Protein AF-A0A1P6BJ50-F1 (afdb_monomer_lite)

Secondary structure (DSSP, 8-state):
-----PEE-TTSTT--EESSHHHHHHHHHHHH--TT-SB-SSSS-B--GGGHHHHHHHHHS--EE-TTT--EE-HHHHHHHTHHHH----SPPPHHHHHHHHHHHHHHHS--

pLDDT: mean 72.15, std 12.58, range [33.59, 93.0]

Radius of gyration: 23.32 Å; chains: 1; bounding box: 54×59×46 Å

Sequence (112 aa):
MGVASLLACAVCPDEVTLQDQDGIKEHFINQHLDGEQGRCRACTEEVKSGDMLSHMKAHLVKKYACEFCGKKGRKHYLKAHIRIHTGERPYKVCFWCFVINFFCFVIFFSID

Organism: Brugia malayi (NCBI:txid6279)

InterPro domains:
  IPR013087 Zinc fing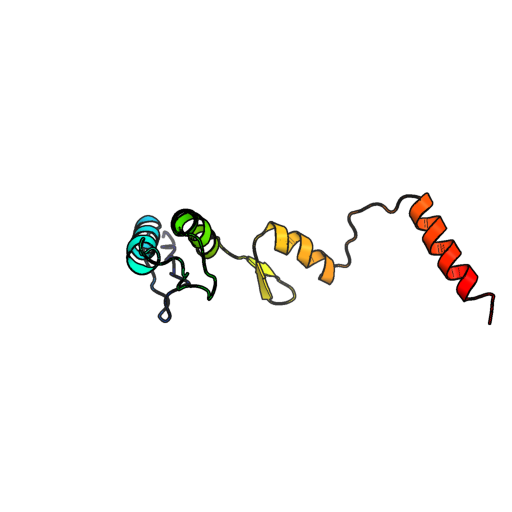er C2H2-type [PS50157] (64-90)
  IPR013087 Zinc finger C2H2-type [SM00355] (7-32)
  IPR013087 Zinc finger C2H2-type [SM00355] (38-59)
  IPR013087 Zinc finger C2H2-type [SM00355] (64-85)
  IPR036236 Zinc finger C2H2 superfamily [SSF57667] (62-92)

Structure (mmCIF, N/CA/C/O backbone):
data_AF-A0A1P6BJ50-F1
#
_entry.id   AF-A0A1P6BJ50-F1
#
loop_
_atom_site.group_PDB
_atom_site.id
_atom_site.type_symbol
_atom_site.label_atom_id
_atom_site.label_alt_id
_atom_site.label_comp_id
_atom_site.label_asym_id
_atom_site.label_entity_id
_atom_site.label_seq_id
_atom_site.pdbx_PDB_ins_code
_atom_site.Cartn_x
_atom_site.Cartn_y
_atom_site.Cartn_z
_atom_site.occupancy
_atom_site.B_iso_or_equiv
_atom_site.auth_seq_id
_atom_site.auth_comp_id
_atom_site.auth_asym_id
_atom_site.auth_atom_id
_atom_site.pdbx_PDB_model_num
ATOM 1 N N . MET A 1 1 ? -14.096 25.965 -9.280 1.00 33.59 1 MET A N 1
ATOM 2 C CA . MET A 1 1 ? -14.831 24.692 -9.120 1.00 33.59 1 MET A CA 1
ATOM 3 C C . MET A 1 1 ? -13.884 23.713 -8.441 1.00 33.59 1 MET A C 1
ATOM 5 O O . MET A 1 1 ? -13.096 23.065 -9.115 1.00 33.59 1 MET A O 1
ATOM 9 N N . GLY A 1 2 ? -13.820 23.753 -7.108 1.00 41.19 2 GLY A N 1
ATOM 10 C CA . GLY A 1 2 ? -12.885 22.930 -6.338 1.00 41.19 2 GLY A CA 1
ATOM 11 C C . GLY A 1 2 ? -13.420 21.509 -6.249 1.00 41.19 2 GLY A C 1
ATOM 12 O O . GLY A 1 2 ? -14.553 21.318 -5.821 1.00 41.19 2 GLY A O 1
ATOM 13 N N . VAL A 1 3 ? -12.639 20.522 -6.682 1.00 40.09 3 VAL A N 1
ATOM 14 C CA . VAL A 1 3 ? -12.980 19.116 -6.455 1.00 40.09 3 VAL A CA 1
ATOM 15 C C . VAL A 1 3 ? -12.947 18.872 -4.947 1.00 40.09 3 VAL A C 1
ATOM 17 O O . VAL A 1 3 ? -11.876 18.853 -4.342 1.00 40.09 3 VAL A O 1
ATOM 20 N N . ALA A 1 4 ? -14.118 18.758 -4.315 1.00 43.94 4 ALA A N 1
ATOM 21 C CA . ALA A 1 4 ? -14.212 18.318 -2.931 1.00 43.94 4 ALA A CA 1
ATOM 22 C C . ALA A 1 4 ? -13.633 16.900 -2.886 1.00 43.94 4 ALA A C 1
ATOM 24 O O . ALA A 1 4 ? -14.248 15.944 -3.353 1.00 43.94 4 ALA A O 1
ATOM 25 N N . SER A 1 5 ? -12.382 16.787 -2.444 1.00 51.03 5 SER A N 1
ATOM 26 C CA . SER A 1 5 ? -11.692 15.508 -2.341 1.00 51.03 5 SER A CA 1
ATOM 27 C C . SER A 1 5 ? -12.254 14.791 -1.123 1.00 51.03 5 SER A C 1
ATOM 29 O O . SER A 1 5 ? -11.734 14.944 -0.023 1.00 51.03 5 SER A O 1
ATOM 31 N N . LEU A 1 6 ? -13.351 14.061 -1.322 1.00 56.22 6 LEU A N 1
ATOM 32 C CA . LEU A 1 6 ? -13.931 13.198 -0.302 1.00 56.22 6 LEU A CA 1
ATOM 33 C C . LEU A 1 6 ? -12.882 12.161 0.116 1.00 56.22 6 LEU A C 1
ATOM 35 O O . LEU A 1 6 ? -12.280 11.488 -0.726 1.00 56.22 6 LEU A O 1
ATOM 39 N N . LEU A 1 7 ? -12.637 12.062 1.418 1.00 64.25 7 LEU A N 1
ATOM 40 C CA . LEU A 1 7 ? -11.745 11.066 2.000 1.00 64.25 7 LEU A CA 1
ATOM 41 C C . LEU A 1 7 ? -12.606 9.903 2.484 1.00 64.25 7 LEU A C 1
ATOM 43 O O . LEU A 1 7 ? -13.579 10.121 3.196 1.00 64.25 7 LEU A O 1
ATOM 47 N N . ALA A 1 8 ? -12.268 8.680 2.082 1.00 71.06 8 ALA A N 1
ATOM 48 C CA . ALA A 1 8 ? -13.000 7.474 2.459 1.00 71.06 8 ALA A CA 1
ATOM 49 C C . ALA A 1 8 ? -12.252 6.689 3.542 1.00 71.06 8 ALA A C 1
ATOM 51 O O . ALA A 1 8 ? -11.028 6.520 3.478 1.00 71.06 8 ALA A O 1
ATOM 52 N N . CYS A 1 9 ? -12.991 6.180 4.524 1.00 71.94 9 CYS A N 1
ATOM 53 C CA . CYS A 1 9 ? -12.485 5.261 5.527 1.00 71.94 9 CYS A CA 1
ATOM 54 C C . CYS A 1 9 ? -12.407 3.851 4.933 1.00 71.94 9 CYS A C 1
ATOM 56 O O . CYS A 1 9 ? -13.414 3.165 4.795 1.00 71.94 9 CYS A O 1
ATOM 58 N N . ALA A 1 10 ? -11.191 3.397 4.627 1.00 69.56 10 ALA A N 1
ATOM 59 C CA . ALA A 1 10 ? -10.937 2.072 4.055 1.00 69.56 10 ALA A CA 1
ATOM 60 C C . ALA A 1 10 ? -11.090 0.906 5.057 1.00 69.56 10 ALA A C 1
ATOM 62 O O . ALA A 1 10 ? -10.797 -0.237 4.712 1.00 69.56 10 ALA A O 1
ATOM 63 N N . VAL A 1 11 ? -11.466 1.203 6.305 1.00 71.75 11 VAL A N 1
ATOM 64 C CA . VAL A 1 11 ? -11.647 0.223 7.387 1.00 71.75 11 VAL A CA 1
ATOM 65 C C . VAL A 1 11 ? -13.124 -0.111 7.602 1.00 71.75 11 VAL A C 1
ATOM 67 O O . VAL A 1 11 ? -13.450 -1.214 8.032 1.00 71.75 11 VAL A O 1
ATOM 70 N N . CYS A 1 12 ? -14.028 0.823 7.301 1.00 74.25 12 CYS A N 1
ATOM 71 C CA . CYS A 1 12 ? -15.458 0.586 7.436 1.00 74.25 12 CYS A CA 1
ATOM 72 C C . CYS A 1 12 ? -15.976 -0.296 6.288 1.00 74.25 12 CYS A C 1
ATOM 74 O O . CYS A 1 12 ? -15.606 -0.052 5.140 1.00 74.25 12 CYS A O 1
ATOM 76 N N . PRO A 1 13 ? -16.869 -1.264 6.569 1.00 62.69 13 PRO A N 1
ATOM 77 C CA . PRO A 1 13 ? -17.492 -2.087 5.532 1.00 62.69 13 PRO A CA 1
ATOM 78 C C . PRO A 1 13 ? -18.315 -1.263 4.528 1.00 62.69 13 PRO A C 1
ATOM 80 O O . PRO A 1 13 ? -18.374 -1.630 3.361 1.00 62.69 13 PRO A O 1
ATOM 83 N N . ASP A 1 14 ? -18.865 -0.122 4.957 1.00 67.38 14 ASP A N 1
ATOM 84 C CA . ASP A 1 14 ? -19.726 0.742 4.137 1.00 67.38 14 ASP A CA 1
ATOM 85 C C . ASP A 1 14 ? -19.009 1.992 3.579 1.00 67.38 14 ASP A C 1
ATOM 87 O O . ASP A 1 14 ? -19.662 2.991 3.296 1.00 67.38 14 ASP A O 1
ATOM 91 N N . GLU A 1 15 ? -17.670 1.970 3.467 1.00 65.50 15 GLU A N 1
ATOM 92 C CA . GLU A 1 15 ? -16.832 3.060 2.917 1.00 65.50 15 GLU A CA 1
ATOM 93 C C . GLU A 1 15 ? -17.296 4.476 3.326 1.00 65.50 15 GLU A C 1
ATOM 95 O O . GLU A 1 15 ? -17.694 5.301 2.504 1.00 65.50 15 GLU A O 1
ATOM 100 N N . VAL A 1 16 ? -17.230 4.786 4.627 1.00 71.19 16 VAL A N 1
ATOM 101 C CA . VAL A 1 16 ? -17.632 6.103 5.151 1.00 71.19 16 VAL A CA 1
ATOM 102 C C . VAL A 1 16 ? -16.786 7.212 4.520 1.00 71.19 16 VAL A C 1
ATOM 104 O O . VAL A 1 16 ? -15.568 7.246 4.707 1.00 71.19 16 VAL A O 1
ATOM 107 N N . THR A 1 17 ? -17.424 8.147 3.812 1.00 68.12 17 THR A N 1
ATOM 108 C CA . THR A 1 17 ? -16.769 9.317 3.209 1.00 68.12 17 THR A CA 1
ATOM 109 C C . THR A 1 17 ? -16.967 10.577 4.048 1.00 68.12 17 THR A C 1
ATOM 111 O O . THR A 1 17 ? -18.105 10.951 4.328 1.00 68.12 17 THR A O 1
ATOM 114 N N . LEU A 1 18 ? -15.879 11.267 4.399 1.00 75.25 18 LEU A N 1
ATOM 115 C CA . LEU A 1 18 ? -15.890 12.533 5.140 1.00 75.25 18 LEU A CA 1
ATOM 116 C C . LEU A 1 18 ? -15.309 13.676 4.292 1.00 75.25 18 LEU A C 1
ATOM 118 O O . LEU A 1 18 ? -14.495 13.459 3.388 1.00 75.25 18 LEU A O 1
ATOM 122 N N . GLN A 1 19 ? -15.790 14.895 4.557 1.00 69.38 19 GLN A N 1
ATOM 123 C CA . GLN A 1 19 ? -15.521 16.084 3.737 1.00 69.38 19 GLN A CA 1
ATOM 124 C C . GLN A 1 19 ? -14.101 16.639 3.918 1.00 69.38 19 GLN A C 1
ATOM 126 O O . GLN A 1 19 ? -13.598 17.322 3.025 1.00 69.38 19 GLN A O 1
ATOM 131 N N . ASP A 1 20 ? -13.440 16.321 5.032 1.00 72.62 20 ASP A N 1
ATOM 132 C CA . ASP A 1 20 ? -12.118 16.836 5.374 1.00 72.62 20 ASP A CA 1
ATOM 133 C C . ASP A 1 20 ? -11.241 15.800 6.116 1.00 72.62 20 ASP A C 1
ATOM 135 O O . ASP A 1 20 ? -11.686 14.725 6.535 1.00 72.62 20 ASP A O 1
ATOM 139 N N . GLN A 1 21 ? -9.943 16.110 6.222 1.00 69.69 21 GLN A N 1
ATOM 140 C CA . GLN A 1 2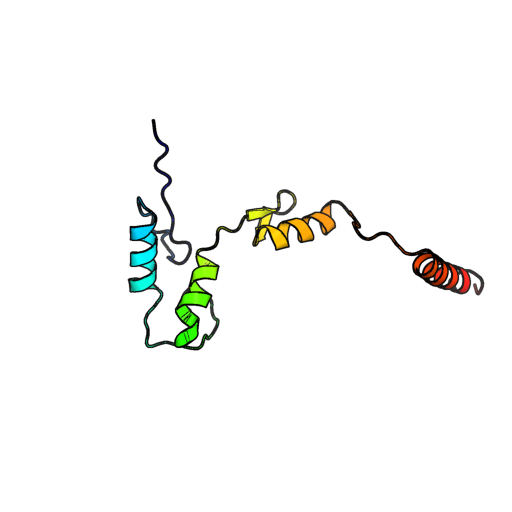1 ? -8.947 15.242 6.862 1.00 69.69 21 GLN A CA 1
ATOM 141 C C . GLN A 1 21 ? -9.090 15.160 8.379 1.00 69.69 21 GLN A C 1
ATOM 143 O O . GLN A 1 21 ? -8.550 14.227 8.969 1.00 69.69 21 GLN A O 1
ATOM 148 N N . ASP A 1 22 ? -9.737 16.120 9.023 1.00 75.81 22 ASP A N 1
ATOM 149 C CA . ASP A 1 22 ? -9.837 16.140 10.478 1.00 75.81 22 ASP A CA 1
ATOM 150 C C . ASP A 1 22 ? -11.028 15.295 10.933 1.00 75.81 22 ASP A C 1
ATOM 152 O O . ASP A 1 22 ? -10.864 14.452 11.813 1.00 75.81 22 ASP A O 1
ATOM 156 N N . GLY A 1 23 ? -12.144 15.349 10.206 1.00 77.00 23 GLY A N 1
ATOM 157 C CA . GLY A 1 23 ? -13.266 14.433 10.353 1.00 77.00 23 GLY A CA 1
ATOM 158 C C . GLY A 1 23 ? -12.852 12.979 10.141 1.00 77.00 23 GLY A C 1
ATOM 159 O O . GLY A 1 23 ? -13.202 12.124 10.954 1.00 77.00 23 GLY A O 1
ATOM 160 N N . ILE A 1 24 ? -12.055 12.668 9.103 1.00 75.19 24 ILE A N 1
ATOM 161 C CA . ILE A 1 24 ? -11.584 11.284 8.892 1.00 75.19 24 ILE A CA 1
ATOM 162 C C . ILE A 1 24 ? -10.674 10.819 10.038 1.00 75.19 24 ILE A C 1
ATOM 164 O O . ILE A 1 24 ? -10.752 9.659 10.435 1.00 75.19 24 ILE A O 1
ATOM 168 N N . LYS A 1 25 ? -9.822 11.704 10.585 1.00 72.81 25 LYS A N 1
ATOM 169 C CA . LYS A 1 25 ? -8.950 11.385 11.729 1.00 72.81 25 LYS A CA 1
ATOM 170 C C . LYS A 1 25 ? -9.769 11.142 12.988 1.00 72.81 25 LYS A C 1
ATOM 172 O O . LYS A 1 25 ? -9.489 10.181 13.692 1.00 72.81 25 LYS A O 1
ATOM 177 N N . GLU A 1 26 ? -10.756 11.986 13.265 1.00 75.00 26 GLU A N 1
ATOM 178 C CA . GLU A 1 26 ? -11.595 11.880 14.457 1.00 75.00 26 GLU A CA 1
ATOM 179 C C . GLU A 1 26 ? -12.499 10.645 14.402 1.00 75.00 26 GLU A C 1
ATOM 181 O O . GLU A 1 26 ? -12.506 9.861 15.349 1.00 75.00 26 GLU A O 1
ATOM 186 N N . HIS A 1 27 ? -13.169 10.395 13.268 1.00 78.56 27 HIS A N 1
ATOM 187 C CA . HIS A 1 27 ? -13.874 9.132 13.017 1.00 78.56 27 HIS A CA 1
ATOM 188 C C . HIS A 1 27 ? -12.960 7.944 13.307 1.00 78.56 27 HIS A C 1
ATOM 190 O O . HIS A 1 27 ? -13.346 6.990 13.978 1.00 78.56 27 HIS A O 1
ATOM 196 N N . PHE A 1 28 ? -11.727 8.020 12.816 1.00 72.38 28 PHE A N 1
ATOM 197 C CA . PHE A 1 28 ? -10.781 6.938 12.953 1.00 72.38 28 PHE A CA 1
ATOM 198 C C . PHE A 1 28 ? -10.325 6.729 14.404 1.00 72.38 28 PHE A C 1
ATOM 200 O O . PHE A 1 28 ? -10.254 5.590 14.863 1.00 72.38 28 PHE A O 1
ATOM 207 N N . ILE A 1 29 ? -10.053 7.809 15.138 1.00 73.94 29 ILE A N 1
ATOM 208 C CA . ILE A 1 29 ? -9.691 7.746 16.556 1.00 73.94 29 ILE A CA 1
ATOM 209 C C . ILE A 1 29 ? -10.850 7.175 17.376 1.00 73.94 29 ILE A C 1
ATOM 211 O O . ILE A 1 29 ? -10.655 6.243 18.145 1.00 73.94 29 ILE A O 1
ATOM 215 N N . ASN A 1 30 ? -12.067 7.653 17.145 1.00 73.94 30 ASN A N 1
ATOM 216 C CA . ASN A 1 30 ? -13.217 7.285 17.968 1.00 73.94 30 ASN A CA 1
ATOM 217 C C . ASN A 1 30 ? -13.798 5.899 17.648 1.00 73.94 30 ASN A C 1
ATOM 219 O O . ASN A 1 30 ? -14.486 5.330 18.487 1.00 73.94 30 ASN A O 1
ATOM 223 N N . GLN A 1 31 ? -13.585 5.369 16.438 1.00 74.00 31 GLN A N 1
ATOM 224 C CA . GLN A 1 31 ? -14.215 4.114 15.992 1.00 74.00 31 GLN A CA 1
ATOM 225 C C . GLN A 1 31 ? -13.222 2.960 15.798 1.00 74.00 31 GLN A C 1
ATOM 227 O O . GLN A 1 31 ? -13.631 1.798 15.825 1.00 74.00 31 GLN A O 1
ATOM 232 N N . HIS A 1 32 ? -11.929 3.258 15.610 1.00 71.25 32 HIS A N 1
ATOM 233 C CA . HIS A 1 32 ? -10.894 2.249 15.339 1.00 71.25 32 HIS A CA 1
ATOM 234 C C . HIS A 1 32 ? -9.725 2.273 16.334 1.00 71.25 32 HIS A C 1
ATOM 236 O O . HIS A 1 32 ? -8.968 1.306 16.370 1.00 71.25 32 HIS A O 1
ATOM 242 N N . LEU A 1 33 ? -9.569 3.327 17.146 1.00 69.38 33 LEU A N 1
ATOM 243 C CA . LEU A 1 33 ? -8.559 3.422 18.209 1.00 69.38 33 LEU A CA 1
ATOM 244 C C . LEU A 1 33 ? -9.227 3.388 19.587 1.00 69.38 33 LEU A C 1
ATOM 246 O O . LEU A 1 33 ? -9.230 4.383 20.304 1.00 69.38 33 LEU A O 1
ATOM 250 N N . ASP A 1 34 ? -9.766 2.233 19.973 1.00 65.75 34 ASP A N 1
ATOM 251 C CA . ASP A 1 34 ? -10.239 2.057 21.345 1.00 65.75 34 ASP A CA 1
ATOM 252 C C . ASP A 1 34 ? -9.055 1.647 22.234 1.00 65.75 34 ASP A C 1
ATOM 254 O O . ASP A 1 34 ? -8.430 0.601 22.026 1.00 65.75 34 ASP A O 1
ATOM 258 N N . GLY A 1 35 ? -8.685 2.517 23.176 1.00 56.38 35 GLY A N 1
ATOM 259 C CA . GLY A 1 35 ? -7.417 2.463 23.923 1.00 56.38 35 GLY A CA 1
ATOM 260 C C . GLY A 1 35 ? -7.220 1.227 24.809 1.00 56.38 35 GLY A C 1
ATOM 261 O O . GLY A 1 35 ? -6.135 1.033 25.357 1.00 56.38 35 GLY A O 1
ATOM 262 N N . GLU A 1 36 ? -8.239 0.379 24.933 1.00 54.47 36 GLU A N 1
ATOM 263 C CA . GLU A 1 36 ? -8.241 -0.798 25.800 1.00 54.47 36 GLU A CA 1
ATOM 264 C C . GLU A 1 36 ? -7.857 -2.108 25.099 1.00 54.47 36 GLU A C 1
ATOM 266 O O . GLU A 1 36 ? -7.454 -3.056 25.775 1.00 54.47 36 GLU A O 1
ATOM 271 N N . GLN A 1 37 ? -7.926 -2.197 23.765 1.00 58.72 37 GLN A N 1
ATOM 272 C CA . GLN A 1 37 ? -7.723 -3.472 23.070 1.00 58.72 37 GLN A CA 1
ATOM 273 C C . GLN A 1 37 ? -6.448 -3.470 22.233 1.00 58.72 37 GLN A C 1
ATOM 275 O O . GLN A 1 37 ? -6.305 -2.733 21.263 1.00 58.72 37 GLN A O 1
ATOM 280 N N . GLY A 1 38 ? -5.532 -4.383 22.557 1.00 64.31 38 GLY A N 1
ATOM 281 C CA . GLY A 1 38 ? -4.340 -4.658 21.758 1.00 64.31 38 GLY A CA 1
ATOM 282 C C . GLY A 1 38 ? -4.624 -5.393 20.443 1.00 64.31 38 GLY A C 1
ATOM 283 O O . GLY A 1 38 ? -3.771 -6.128 19.966 1.00 64.31 38 GLY A O 1
ATOM 284 N N . ARG A 1 39 ? -5.821 -5.268 19.862 1.00 66.06 39 ARG A N 1
ATOM 285 C CA . ARG A 1 39 ? -6.205 -5.936 18.612 1.00 66.06 39 ARG A CA 1
ATOM 286 C C . ARG A 1 39 ? -6.702 -4.906 17.614 1.00 66.06 39 ARG A C 1
ATOM 288 O O . ARG A 1 39 ? -7.633 -4.158 17.900 1.00 66.06 39 ARG A O 1
ATOM 295 N N . CYS A 1 40 ? -6.096 -4.887 16.433 1.00 71.75 40 CYS A N 1
ATOM 296 C CA . CYS A 1 40 ? -6.572 -4.040 15.354 1.00 71.75 40 CYS A CA 1
ATOM 297 C C . CYS A 1 40 ? -7.912 -4.566 14.808 1.00 71.75 40 CYS A C 1
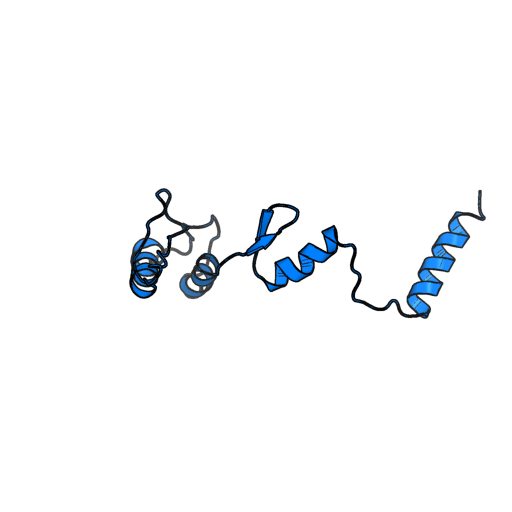ATOM 299 O O . CYS A 1 40 ? -8.124 -5.770 14.699 1.00 71.75 40 CYS A O 1
ATOM 301 N N . ARG A 1 41 ? -8.841 -3.666 14.462 1.00 68.25 41 ARG A N 1
ATOM 302 C CA . ARG A 1 41 ? -10.116 -4.033 13.814 1.00 68.25 41 ARG A CA 1
ATOM 303 C C . ARG A 1 41 ? -10.039 -3.985 12.283 1.00 68.25 41 ARG A C 1
ATOM 305 O O . ARG A 1 41 ? -10.838 -4.625 11.611 1.00 68.25 41 ARG A O 1
ATOM 312 N N . ALA A 1 42 ? -9.054 -3.261 11.745 1.00 69.00 42 ALA A N 1
ATOM 313 C CA . ALA A 1 42 ? -8.774 -3.152 10.311 1.00 69.00 42 ALA A CA 1
ATOM 314 C C . ALA A 1 42 ? -7.950 -4.324 9.757 1.00 69.00 42 ALA A C 1
ATOM 316 O O . ALA A 1 42 ? -7.955 -4.589 8.555 1.00 69.00 42 ALA A O 1
ATOM 317 N N . CYS A 1 43 ? -7.212 -5.018 10.619 1.00 73.56 43 CYS A N 1
ATOM 318 C CA . CYS A 1 43 ? -6.490 -6.237 10.288 1.00 73.56 43 CYS A CA 1
ATOM 319 C C . CYS A 1 43 ? -6.479 -7.165 11.497 1.00 73.56 43 CYS A C 1
ATOM 321 O O . CYS A 1 43 ? -6.656 -6.730 12.623 1.00 73.56 43 CYS A O 1
ATOM 323 N N . THR A 1 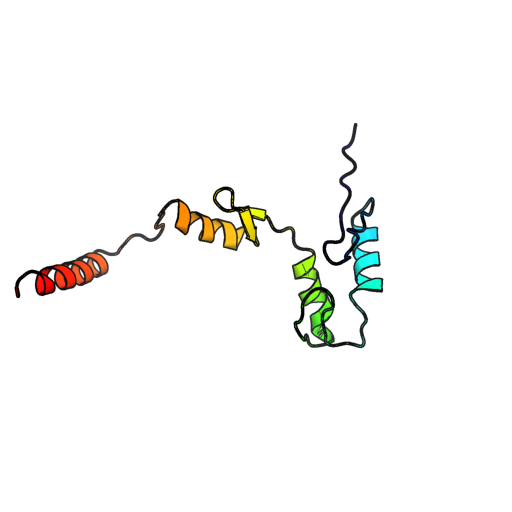44 ? -6.224 -8.447 11.281 1.00 71.88 44 THR A N 1
ATOM 324 C CA . THR A 1 44 ? -6.238 -9.461 12.343 1.00 71.88 44 THR A CA 1
ATOM 325 C C . THR A 1 44 ? -4.978 -9.453 13.219 1.00 71.88 44 THR A C 1
ATOM 327 O O . THR A 1 44 ? -4.684 -10.456 13.861 1.00 71.88 44 THR A O 1
ATOM 330 N N . GLU A 1 45 ? -4.195 -8.368 13.214 1.00 76.62 45 GLU A N 1
ATOM 331 C CA . GLU A 1 45 ? -2.945 -8.283 13.974 1.00 76.62 45 GLU A CA 1
ATOM 332 C C . GLU A 1 45 ? -3.179 -7.757 15.393 1.00 76.62 45 GLU A C 1
ATOM 334 O O . GLU A 1 45 ? -3.907 -6.783 15.617 1.00 76.62 45 GLU A O 1
ATOM 339 N N . GLU A 1 46 ? -2.512 -8.398 16.351 1.00 80.81 46 GLU A N 1
ATOM 340 C CA . GLU A 1 46 ? -2.425 -7.923 17.727 1.00 80.81 46 GLU A CA 1
ATOM 341 C C . GLU A 1 46 ? -1.247 -6.950 17.863 1.00 80.81 46 GLU A C 1
ATOM 343 O O . GLU A 1 46 ? -0.129 -7.209 17.418 1.00 80.81 46 GLU A O 1
ATOM 348 N N . VAL A 1 47 ? -1.515 -5.793 18.456 1.00 79.75 47 VAL A N 1
ATOM 349 C CA . VAL A 1 47 ? -0.607 -4.658 18.591 1.00 79.75 47 VAL A CA 1
ATOM 350 C C . VAL A 1 47 ? -0.614 -4.235 20.050 1.00 79.75 47 VAL A C 1
ATOM 352 O O . VAL A 1 47 ? -1.664 -4.151 20.677 1.00 79.75 47 VAL A O 1
ATOM 355 N N . LYS A 1 48 ? 0.551 -3.927 20.614 1.00 81.31 48 LYS A N 1
ATOM 356 C CA . LYS A 1 48 ? 0.626 -3.388 21.978 1.00 81.31 48 LYS A CA 1
ATOM 357 C C . LYS A 1 48 ? -0.185 -2.091 22.070 1.00 81.31 48 LYS A C 1
ATOM 359 O O . LYS A 1 48 ? -0.104 -1.264 21.164 1.00 81.31 48 LYS A O 1
ATOM 364 N N . SER A 1 49 ? -0.902 -1.866 23.172 1.00 72.62 49 SER A N 1
ATOM 365 C CA . SER A 1 49 ? -1.792 -0.699 23.322 1.00 72.62 49 SER A CA 1
ATOM 366 C C . SER A 1 49 ? -1.093 0.646 23.065 1.00 72.62 49 SER A C 1
ATOM 368 O O . SER A 1 49 ? -1.683 1.541 22.470 1.00 72.62 49 SER A O 1
ATOM 370 N N . GLY A 1 50 ? 0.195 0.775 23.416 1.00 76.81 50 GLY A N 1
ATOM 371 C CA . GLY A 1 50 ? 0.991 1.983 23.145 1.00 76.81 50 GLY A CA 1
ATOM 372 C C . GLY A 1 50 ? 1.372 2.203 21.672 1.00 76.81 50 GLY A C 1
ATOM 373 O O . GLY A 1 50 ? 1.653 3.331 21.274 1.00 76.81 50 GLY A O 1
ATOM 374 N N . ASP A 1 51 ? 1.336 1.154 20.849 1.00 81.06 51 ASP A N 1
ATOM 375 C CA . ASP A 1 51 ? 1.733 1.196 19.437 1.00 81.06 51 ASP A CA 1
ATOM 376 C C . ASP A 1 51 ? 0.529 1.285 18.485 1.00 81.06 51 ASP A C 1
ATOM 378 O O . ASP A 1 51 ? 0.708 1.482 17.278 1.00 81.06 51 ASP A O 1
ATOM 382 N N . MET A 1 52 ? -0.702 1.186 19.007 1.00 76.50 52 MET A N 1
ATOM 383 C CA . MET A 1 52 ? -1.920 1.131 18.196 1.00 76.50 52 MET A CA 1
ATOM 384 C C . MET A 1 52 ? -2.085 2.377 17.314 1.00 76.50 52 MET A C 1
ATOM 386 O O . MET A 1 52 ? -2.382 2.260 16.127 1.00 76.50 52 MET A O 1
ATOM 390 N N . LEU A 1 53 ? -1.788 3.574 17.833 1.00 75.44 53 LEU A N 1
ATOM 391 C CA . LEU A 1 53 ? -1.842 4.815 17.049 1.00 75.44 53 LEU A CA 1
ATOM 392 C C . LEU A 1 53 ? -0.891 4.782 15.838 1.00 75.44 53 LEU A C 1
ATOM 394 O O . LEU A 1 53 ? -1.248 5.206 14.737 1.00 75.44 53 LEU A O 1
ATOM 398 N N . SER A 1 54 ? 0.328 4.277 16.030 1.00 79.56 54 SER A N 1
ATOM 399 C CA . SER A 1 54 ? 1.339 4.174 14.972 1.00 79.56 54 SER A CA 1
ATOM 400 C C . SER A 1 54 ? 0.996 3.084 13.960 1.00 79.56 54 SER A C 1
ATOM 402 O O . SER A 1 54 ? 1.131 3.309 12.755 1.00 79.56 54 SER A O 1
ATOM 404 N N . HIS A 1 55 ? 0.503 1.937 14.433 1.00 81.38 55 HIS A N 1
ATOM 405 C CA . HIS A 1 55 ? -0.022 0.867 13.587 1.00 81.38 55 HIS A CA 1
ATOM 406 C C . HIS A 1 55 ? -1.138 1.391 12.681 1.00 81.38 55 HIS A C 1
ATOM 408 O O . HIS A 1 55 ? -1.104 1.237 11.461 1.00 81.38 55 HIS A O 1
ATOM 414 N N . MET A 1 56 ? -2.091 2.099 13.271 1.00 74.06 56 MET A N 1
ATOM 415 C CA . MET A 1 56 ? -3.252 2.605 12.566 1.00 74.06 56 MET A CA 1
ATOM 416 C C . MET A 1 56 ? -2.938 3.678 11.521 1.00 74.06 56 MET A C 1
ATOM 418 O O . MET A 1 56 ? -3.547 3.696 10.448 1.00 74.06 56 MET A O 1
ATOM 422 N N . LYS A 1 57 ? -1.926 4.522 11.759 1.00 75.50 57 LYS A N 1
ATOM 423 C CA . LYS A 1 57 ? -1.423 5.440 10.723 1.00 75.50 57 LYS A CA 1
ATOM 424 C C . LYS A 1 57 ? -1.042 4.694 9.443 1.00 75.50 57 LYS A C 1
ATOM 426 O O . LYS A 1 57 ? -1.229 5.248 8.364 1.00 75.50 57 LYS A O 1
ATOM 431 N N . ALA A 1 58 ? -0.557 3.451 9.524 1.00 75.38 58 ALA A N 1
ATOM 432 C CA . ALA A 1 58 ? -0.205 2.661 8.345 1.00 75.38 58 ALA A CA 1
ATOM 433 C C . ALA A 1 58 ? -1.421 2.273 7.482 1.00 75.38 58 ALA A C 1
ATOM 435 O O . ALA A 1 58 ? -1.266 2.137 6.265 1.00 75.38 58 ALA A O 1
ATOM 436 N N . HIS A 1 59 ? -2.617 2.152 8.072 1.00 73.06 59 HIS A N 1
ATOM 437 C CA . HIS A 1 59 ? -3.869 1.932 7.332 1.00 73.06 59 HIS A CA 1
ATOM 438 C C . HIS A 1 59 ? -4.323 3.184 6.578 1.00 73.06 59 HIS A C 1
ATOM 440 O O . HIS A 1 59 ? -4.822 3.075 5.460 1.00 73.06 59 HIS A O 1
ATOM 446 N N . LEU A 1 60 ? -4.069 4.370 7.140 1.00 69.81 60 LEU A N 1
ATOM 447 C CA . LEU A 1 60 ? -4.385 5.666 6.524 1.00 69.81 60 LEU A CA 1
ATOM 448 C C . LEU A 1 60 ? -3.391 6.085 5.427 1.00 69.81 60 LEU A C 1
ATOM 450 O O . LEU A 1 60 ? -3.677 6.983 4.631 1.00 69.81 60 LEU A O 1
ATOM 454 N N . VAL A 1 61 ? -2.207 5.463 5.357 1.00 72.69 61 VAL A N 1
ATOM 455 C CA . VAL A 1 61 ? -1.237 5.771 4.299 1.00 72.69 61 VAL A CA 1
ATOM 456 C C . VAL A 1 61 ? -1.817 5.372 2.946 1.00 72.69 61 VAL A C 1
ATOM 458 O O . VAL A 1 61 ? -2.045 4.195 2.664 1.00 72.69 61 VAL A O 1
ATOM 461 N N . LYS A 1 62 ? -1.956 6.365 2.062 1.00 71.81 62 LYS A N 1
ATOM 462 C CA . LYS A 1 62 ? -2.358 6.166 0.669 1.00 71.81 62 LYS A CA 1
ATOM 463 C C . LYS A 1 62 ? -1.482 5.099 0.005 1.00 71.81 62 LYS A C 1
ATOM 465 O O . LYS A 1 62 ? -0.277 5.286 -0.194 1.00 71.81 62 LYS A O 1
ATOM 470 N N . LYS A 1 63 ? -2.105 3.978 -0.355 1.00 80.00 63 LYS A N 1
ATOM 471 C CA . LYS A 1 63 ? -1.493 2.929 -1.173 1.00 80.00 63 LYS A CA 1
ATOM 472 C C . LYS A 1 63 ? -1.633 3.328 -2.642 1.00 80.00 63 LYS A C 1
ATOM 474 O O . LYS A 1 63 ? -2.678 3.813 -3.065 1.00 80.00 63 LYS A O 1
ATOM 479 N N . TYR A 1 64 ? -0.572 3.133 -3.407 1.00 82.75 64 TYR A N 1
ATOM 480 C CA . TYR A 1 64 ? -0.590 3.270 -4.862 1.00 82.75 64 TYR A CA 1
ATOM 481 C C . TYR A 1 64 ? -0.871 1.891 -5.460 1.00 82.75 64 TYR A C 1
ATOM 483 O O . TYR A 1 64 ? -0.684 0.894 -4.762 1.00 82.75 64 TYR A O 1
ATOM 491 N N . ALA A 1 65 ? -1.338 1.822 -6.703 1.00 85.19 65 ALA A N 1
ATOM 492 C CA . ALA A 1 65 ? -1.522 0.566 -7.424 1.00 85.19 65 ALA A CA 1
ATOM 493 C C . ALA A 1 65 ? -0.406 0.393 -8.464 1.00 85.19 65 ALA A C 1
ATOM 495 O O . ALA A 1 65 ? 0.044 1.373 -9.055 1.00 85.19 65 ALA A O 1
ATOM 496 N N . CYS A 1 66 ? 0.050 -0.842 -8.665 1.00 89.62 66 CYS A N 1
ATOM 497 C CA . CYS A 1 66 ? 0.932 -1.199 -9.770 1.00 89.62 66 CYS A CA 1
ATOM 498 C C . CYS A 1 66 ? 0.168 -1.092 -11.092 1.00 89.62 66 CYS A C 1
ATOM 500 O O . CYS A 1 66 ? -0.925 -1.642 -11.209 1.00 89.62 66 CYS A O 1
ATOM 502 N N . GLU A 1 67 ? 0.757 -0.440 -12.089 1.00 89.12 67 GLU A N 1
ATOM 503 C CA . GLU A 1 67 ? 0.148 -0.275 -13.415 1.00 89.12 67 GLU A CA 1
ATOM 504 C C . GLU A 1 67 ? 0.072 -1.584 -14.217 1.00 89.12 67 GLU A C 1
ATOM 506 O O . GLU A 1 67 ? -0.824 -1.746 -15.035 1.00 89.12 67 GLU A O 1
ATOM 511 N N . PHE A 1 68 ? 0.956 -2.548 -13.937 1.00 89.56 68 PHE A N 1
ATOM 512 C CA . PHE A 1 68 ? 1.010 -3.821 -14.662 1.00 89.56 68 PHE A CA 1
ATOM 513 C C . PHE A 1 68 ? 0.086 -4.900 -14.087 1.00 89.56 68 PHE A C 1
ATOM 515 O O . PHE A 1 68 ? -0.418 -5.736 -14.828 1.00 89.56 68 PHE A O 1
ATOM 522 N N . CYS A 1 69 ? -0.109 -4.930 -12.764 1.00 91.44 69 CYS A N 1
ATOM 523 C CA . CYS A 1 69 ? -0.839 -6.016 -12.093 1.00 91.44 69 CYS A CA 1
ATOM 524 C C . CYS A 1 69 ? -1.845 -5.557 -11.026 1.00 91.44 69 CYS A C 1
ATOM 526 O O . CYS A 1 69 ? -2.419 -6.386 -10.323 1.00 91.44 69 CYS A O 1
ATOM 528 N N . GLY A 1 70 ? -2.030 -4.249 -10.831 1.00 86.12 70 GLY A N 1
ATOM 529 C CA . GLY A 1 70 ? -2.984 -3.698 -9.861 1.00 86.12 70 GLY A CA 1
ATOM 530 C C . GLY A 1 70 ? -2.592 -3.857 -8.386 1.00 86.12 70 GLY A C 1
ATOM 531 O O . GLY A 1 70 ? -3.310 -3.379 -7.505 1.00 86.12 70 GLY A O 1
ATOM 532 N N . LYS A 1 71 ? -1.448 -4.488 -8.078 1.00 84.56 71 LYS A N 1
ATOM 533 C CA . LYS A 1 71 ? -0.993 -4.714 -6.698 1.00 84.56 71 LYS A CA 1
ATOM 534 C C . LYS A 1 71 ? -0.857 -3.394 -5.935 1.00 84.56 71 LYS A C 1
ATOM 536 O O . LYS A 1 71 ? -0.180 -2.478 -6.395 1.00 84.56 71 LYS A O 1
ATOM 541 N N . LYS A 1 72 ? -1.468 -3.304 -4.749 1.00 83.62 72 LYS A N 1
ATOM 542 C CA . LYS A 1 72 ? -1.449 -2.091 -3.917 1.00 83.62 72 LYS A CA 1
ATOM 543 C C . LYS A 1 72 ? -0.278 -2.093 -2.931 1.00 83.62 72 LYS A C 1
ATOM 545 O O . LYS A 1 72 ? -0.015 -3.101 -2.280 1.00 83.62 72 LYS A O 1
ATOM 550 N N . GLY A 1 73 ? 0.407 -0.960 -2.770 1.00 85.00 73 GLY A N 1
ATOM 551 C CA . GLY A 1 73 ? 1.534 -0.837 -1.838 1.00 85.00 73 GLY A CA 1
ATOM 552 C C . GLY A 1 73 ? 1.978 0.601 -1.575 1.00 85.00 73 GLY A C 1
ATOM 553 O O . GLY A 1 73 ? 1.485 1.548 -2.189 1.00 85.00 73 GLY A O 1
ATOM 554 N N . ARG A 1 74 ? 2.931 0.791 -0.650 1.00 84.56 74 ARG A N 1
ATOM 555 C CA . ARG A 1 74 ? 3.567 2.110 -0.460 1.00 84.56 74 ARG A CA 1
ATOM 556 C C . ARG A 1 74 ? 4.457 2.432 -1.664 1.00 84.56 74 ARG A C 1
ATOM 558 O O . ARG A 1 74 ? 5.021 1.533 -2.285 1.00 84.56 74 ARG A O 1
ATOM 565 N N . LYS A 1 75 ? 4.640 3.724 -1.952 1.00 84.12 75 LYS A N 1
ATOM 566 C CA . LYS A 1 75 ? 5.376 4.223 -3.130 1.00 84.12 75 LYS A CA 1
ATOM 567 C C . LYS A 1 75 ? 6.770 3.598 -3.304 1.00 84.12 75 LYS A C 1
ATOM 569 O O . LYS A 1 75 ? 7.126 3.202 -4.407 1.00 84.12 75 LYS A O 1
ATOM 574 N N . HIS A 1 76 ? 7.549 3.477 -2.227 1.00 87.25 76 HIS A N 1
ATOM 575 C CA . HIS A 1 76 ? 8.900 2.903 -2.291 1.00 87.25 76 HIS A CA 1
ATOM 576 C C . HIS A 1 76 ? 8.889 1.398 -2.594 1.00 87.25 76 HIS A C 1
ATOM 578 O O . HIS A 1 76 ? 9.676 0.948 -3.425 1.00 87.25 76 HIS A O 1
ATOM 584 N N . TYR A 1 77 ? 7.969 0.633 -1.993 1.00 88.88 77 TYR A N 1
ATOM 585 C CA . TYR A 1 77 ? 7.807 -0.786 -2.322 1.00 88.88 77 TYR A CA 1
ATOM 586 C C . TYR A 1 77 ? 7.360 -0.971 -3.760 1.00 88.88 77 TYR A C 1
ATOM 588 O O . TYR A 1 77 ? 7.880 -1.847 -4.437 1.00 88.88 77 TYR A O 1
ATOM 596 N N . LEU A 1 78 ? 6.442 -0.134 -4.246 1.00 91.38 78 LEU A N 1
ATOM 597 C CA . LEU A 1 78 ? 5.990 -0.225 -5.628 1.00 91.38 78 LEU A CA 1
ATOM 598 C C . LEU A 1 78 ? 7.091 0.106 -6.629 1.00 91.38 78 LEU A C 1
ATOM 600 O O . LEU A 1 78 ? 7.237 -0.608 -7.612 1.00 91.38 78 LEU A O 1
ATOM 604 N N . LYS A 1 79 ? 7.937 1.096 -6.337 1.00 90.06 79 LYS A N 1
ATOM 605 C CA . LYS A 1 79 ? 9.117 1.390 -7.160 1.00 90.06 79 LYS A CA 1
ATOM 606 C C . LYS A 1 79 ? 10.073 0.195 -7.257 1.00 90.06 79 LYS A C 1
ATOM 608 O O . LYS A 1 79 ? 10.669 -0.027 -8.305 1.00 90.06 79 LYS A O 1
ATOM 613 N N . ALA A 1 80 ? 10.242 -0.564 -6.175 1.00 90.62 80 ALA A N 1
ATOM 614 C CA . ALA A 1 80 ? 11.033 -1.793 -6.201 1.00 90.62 80 ALA A CA 1
ATOM 615 C C . ALA A 1 80 ? 10.297 -2.934 -6.921 1.00 90.62 80 ALA A C 1
ATOM 617 O O . ALA A 1 80 ? 10.902 -3.642 -7.716 1.00 90.62 80 ALA A O 1
ATOM 618 N N . HIS A 1 81 ? 8.994 -3.082 -6.681 1.00 92.75 81 HIS A N 1
ATOM 619 C CA . HIS A 1 81 ? 8.144 -4.089 -7.307 1.00 92.75 81 HIS A CA 1
ATOM 620 C C . HIS A 1 81 ? 8.077 -3.932 -8.829 1.00 92.75 81 HIS A C 1
ATOM 622 O O . HIS A 1 81 ? 8.184 -4.929 -9.519 1.00 92.75 81 HIS A O 1
ATOM 628 N N . ILE A 1 82 ? 7.987 -2.718 -9.378 1.00 93.00 82 ILE A N 1
ATOM 629 C CA . ILE A 1 82 ? 7.931 -2.506 -10.839 1.00 93.00 82 ILE A CA 1
ATOM 630 C C . ILE A 1 82 ? 9.120 -3.162 -11.568 1.00 93.00 82 ILE A C 1
ATOM 632 O O . ILE A 1 82 ? 8.966 -3.631 -12.691 1.00 93.00 82 ILE A O 1
ATOM 636 N N . ARG A 1 83 ? 10.269 -3.322 -10.900 1.00 90.62 83 ARG A N 1
ATOM 637 C CA . ARG A 1 83 ? 11.449 -4.003 -11.459 1.00 90.62 83 ARG A CA 1
ATOM 638 C C . ARG A 1 83 ? 11.208 -5.470 -11.812 1.00 90.62 83 ARG A C 1
ATOM 640 O O . ARG A 1 83 ? 11.908 -5.994 -12.668 1.00 90.62 83 ARG A O 1
ATOM 647 N N . ILE A 1 84 ? 10.231 -6.136 -11.188 1.00 90.69 84 ILE A N 1
ATOM 648 C CA . ILE A 1 84 ? 9.857 -7.508 -11.570 1.00 90.69 84 ILE A CA 1
ATOM 649 C C . ILE A 1 84 ? 9.110 -7.555 -12.908 1.00 90.69 84 ILE A C 1
ATOM 651 O O . ILE A 1 84 ? 9.132 -8.586 -13.568 1.00 90.69 84 ILE A O 1
ATOM 655 N N . HIS A 1 85 ? 8.475 -6.449 -13.310 1.00 89.69 85 HIS A N 1
ATOM 656 C CA . HIS A 1 85 ? 7.808 -6.316 -14.604 1.00 89.69 85 HIS A CA 1
ATOM 657 C C . HIS A 1 85 ? 8.773 -5.816 -15.681 1.00 89.69 85 HIS A C 1
ATOM 659 O O . HIS A 1 85 ? 8.767 -6.337 -16.790 1.00 89.69 85 HIS A O 1
ATOM 665 N N . THR A 1 86 ? 9.621 -4.835 -15.356 1.00 88.94 86 THR A N 1
ATOM 666 C CA . THR A 1 86 ? 10.554 -4.235 -16.325 1.00 88.94 86 THR A CA 1
ATOM 667 C C . THR A 1 86 ? 11.857 -5.016 -16.490 1.00 88.94 86 THR A C 1
ATOM 669 O O . THR A 1 86 ? 12.597 -4.780 -17.439 1.00 88.94 86 THR A O 1
ATOM 672 N N . GLY A 1 87 ? 12.181 -5.919 -15.560 1.00 83.69 87 GLY A N 1
ATOM 673 C CA . GLY A 1 87 ? 13.463 -6.627 -15.543 1.00 83.69 87 GLY A CA 1
ATOM 674 C C . GLY A 1 87 ? 14.662 -5.733 -15.202 1.00 83.69 87 GLY A C 1
ATOM 675 O O . GLY A 1 87 ? 15.804 -6.186 -15.290 1.00 83.69 87 GLY A O 1
ATOM 676 N N . GLU A 1 88 ? 14.435 -4.479 -14.798 1.00 83.94 88 GLU A N 1
ATOM 677 C CA . GLU A 1 88 ? 15.505 -3.538 -14.474 1.00 83.94 88 GLU A CA 1
ATOM 678 C C . GLU A 1 88 ? 16.344 -4.018 -13.284 1.00 83.94 88 GLU A C 1
ATOM 680 O O . GLU A 1 88 ? 15.856 -4.205 -12.164 1.00 83.94 88 GLU A O 1
ATOM 685 N N . ARG A 1 89 ? 17.654 -4.140 -13.511 1.00 77.75 89 ARG A N 1
ATOM 686 C CA . ARG A 1 89 ? 18.651 -4.434 -12.477 1.00 77.75 89 ARG A CA 1
ATOM 687 C C . ARG A 1 89 ? 19.528 -3.196 -12.268 1.00 77.75 89 ARG A C 1
ATOM 689 O O . ARG A 1 89 ? 20.529 -3.041 -12.958 1.00 77.75 89 ARG A O 1
ATOM 696 N N . PRO A 1 90 ? 19.177 -2.302 -11.324 1.00 71.56 90 PRO A N 1
ATOM 697 C CA . PRO A 1 90 ? 19.890 -1.036 -11.116 1.00 71.56 90 PRO A CA 1
ATOM 698 C C . PRO A 1 90 ? 21.280 -1.214 -10.488 1.00 71.56 90 PRO A C 1
ATOM 700 O O . PRO A 1 90 ? 22.038 -0.255 -10.358 1.00 71.56 90 PRO A O 1
ATOM 703 N N . TYR A 1 91 ? 21.614 -2.433 -10.072 1.00 77.81 91 TYR A N 1
ATOM 704 C CA . TYR A 1 91 ? 22.917 -2.780 -9.530 1.00 77.81 91 TYR A CA 1
ATOM 705 C C . TYR A 1 91 ? 23.850 -3.128 -10.687 1.00 77.81 91 TYR A C 1
ATOM 707 O O . TYR A 1 91 ? 23.562 -4.030 -11.474 1.00 77.81 91 TYR A O 1
ATOM 715 N N . LYS A 1 92 ? 24.989 -2.441 -10.771 1.00 71.88 92 LYS A N 1
ATOM 716 C CA . LYS A 1 92 ? 26.065 -2.857 -11.670 1.00 71.88 92 LYS A CA 1
ATOM 717 C C . LYS A 1 92 ? 26.655 -4.161 -11.139 1.00 71.88 92 LYS A C 1
ATOM 719 O O . LYS A 1 92 ? 27.062 -4.229 -9.980 1.00 71.88 92 LYS A O 1
ATOM 724 N N . VAL A 1 93 ? 26.696 -5.189 -11.979 1.00 70.12 93 VAL A N 1
ATOM 725 C CA . VAL A 1 93 ? 27.424 -6.422 -11.670 1.00 70.12 93 VAL A CA 1
ATOM 726 C C . VAL A 1 93 ? 28.917 -6.085 -11.656 1.00 70.12 93 VAL A C 1
ATOM 728 O O . VAL A 1 93 ? 29.441 -5.540 -12.623 1.00 70.12 93 VAL A O 1
ATOM 731 N N . CYS A 1 94 ? 29.600 -6.364 -10.545 1.00 78.88 94 CYS A N 1
ATOM 732 C CA . CYS A 1 94 ? 31.053 -6.227 -10.457 1.00 78.88 94 CYS A CA 1
ATOM 733 C C . CYS A 1 94 ? 31.735 -7.292 -11.331 1.00 78.88 94 CYS A C 1
ATOM 735 O O . CYS A 1 94 ? 31.252 -8.423 -11.403 1.00 78.88 94 CYS A O 1
ATOM 737 N N . PHE A 1 95 ? 32.874 -6.949 -11.945 1.00 72.12 95 PHE A N 1
ATOM 738 C CA . PHE A 1 95 ? 33.655 -7.841 -12.812 1.00 72.12 95 PHE A CA 1
ATOM 739 C C . PHE A 1 95 ? 33.890 -9.221 -12.178 1.00 72.12 95 PHE A C 1
ATOM 741 O O . PHE A 1 95 ? 33.615 -10.242 -12.798 1.00 72.12 95 PHE A O 1
ATOM 748 N N . TRP A 1 96 ? 34.274 -9.265 -10.899 1.00 70.50 96 TRP A N 1
ATOM 749 C CA . TRP A 1 96 ? 34.487 -10.523 -10.177 1.00 70.50 96 TRP A CA 1
ATOM 750 C C . TRP A 1 96 ? 33.205 -11.351 -9.993 1.00 70.50 96 TRP A C 1
ATOM 752 O O . TRP A 1 96 ? 33.238 -12.570 -10.136 1.00 70.50 96 TRP A O 1
ATOM 762 N N . CYS A 1 97 ? 32.053 -10.715 -9.754 1.00 70.75 97 CYS A N 1
ATOM 763 C CA . CYS A 1 97 ? 30.769 -11.418 -9.657 1.00 70.75 97 CYS A CA 1
ATOM 764 C C . CYS A 1 97 ? 30.302 -11.965 -11.014 1.00 70.75 97 CYS A C 1
ATOM 766 O O . CYS A 1 97 ? 29.672 -13.021 -11.052 1.00 70.75 97 CYS A O 1
ATOM 768 N N . PHE A 1 98 ? 30.612 -11.276 -12.116 1.00 65.75 98 PHE A N 1
ATOM 769 C CA . PHE A 1 98 ? 30.337 -11.763 -13.470 1.00 65.75 98 PHE A CA 1
ATOM 770 C C . PHE A 1 98 ? 31.183 -13.000 -13.794 1.00 65.75 98 PHE A C 1
ATOM 772 O O . PHE A 1 98 ? 30.640 -14.022 -14.203 1.00 65.75 98 PHE A O 1
ATOM 779 N N . VAL A 1 99 ? 32.492 -12.935 -13.529 1.00 66.06 99 VAL A N 1
ATOM 780 C CA . VAL A 1 99 ? 33.439 -14.021 -13.828 1.00 66.06 99 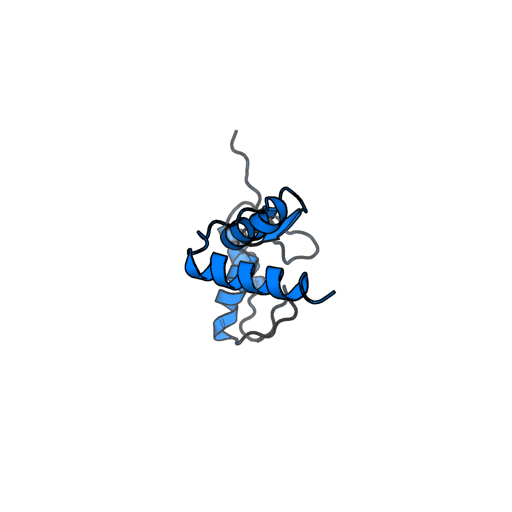VAL A CA 1
ATOM 781 C C . VAL A 1 99 ? 33.124 -15.289 -13.029 1.00 66.06 99 VAL A C 1
ATOM 783 O O . VAL A 1 99 ? 33.107 -16.370 -13.607 1.00 66.06 99 VAL A O 1
ATOM 786 N N . ILE A 1 100 ? 32.801 -15.181 -11.734 1.00 67.38 100 ILE A N 1
ATOM 787 C CA . ILE A 1 100 ? 32.474 -16.351 -10.895 1.00 67.38 100 ILE A CA 1
ATOM 788 C C . ILE A 1 100 ? 31.173 -17.032 -11.354 1.00 67.38 100 ILE A C 1
ATOM 790 O O . ILE A 1 100 ? 31.126 -18.257 -11.452 1.00 67.38 100 ILE A O 1
ATOM 794 N N . ASN A 1 101 ? 30.126 -16.263 -11.686 1.00 60.53 101 ASN A N 1
ATOM 795 C CA . ASN A 1 101 ? 28.876 -16.836 -12.205 1.00 60.53 101 ASN A CA 1
ATOM 796 C C . ASN A 1 101 ? 29.053 -17.428 -13.616 1.00 60.53 101 ASN A C 1
ATOM 798 O O . ASN A 1 101 ? 28.428 -18.438 -13.930 1.00 60.53 101 ASN A O 1
ATOM 802 N N . PHE A 1 102 ? 29.928 -16.846 -14.444 1.00 61.22 102 PHE A N 1
ATOM 803 C CA . PHE A 1 102 ? 30.256 -17.363 -15.775 1.00 61.22 102 PHE A CA 1
ATOM 804 C C . PHE A 1 102 ? 31.047 -18.677 -15.705 1.00 61.22 102 PHE A C 1
ATOM 806 O O . PHE A 1 102 ? 30.650 -19.651 -16.335 1.00 61.22 102 PHE A O 1
ATOM 813 N N . PHE A 1 103 ? 32.102 -18.759 -14.886 1.00 59.62 103 PHE A N 1
ATOM 814 C CA . PHE A 1 103 ? 32.863 -20.004 -14.705 1.00 59.62 103 PHE A CA 1
ATOM 815 C C . PHE A 1 103 ? 31.993 -21.149 -14.167 1.00 59.62 103 PHE A C 1
ATOM 817 O O . PHE A 1 103 ? 32.133 -22.281 -14.620 1.00 59.62 103 PHE A O 1
ATOM 824 N N . CYS A 1 104 ? 31.043 -20.859 -13.273 1.00 54.09 104 CYS A N 1
ATOM 825 C CA . CYS A 1 104 ? 30.099 -21.862 -12.771 1.00 54.09 104 CYS A CA 1
ATOM 826 C C . CYS A 1 104 ? 29.187 -22.423 -13.884 1.00 54.09 104 CYS A C 1
ATOM 828 O O . CYS A 1 104 ? 28.868 -23.608 -13.886 1.00 54.09 104 CYS A O 1
ATOM 830 N N . PHE A 1 105 ? 28.818 -21.593 -14.867 1.00 55.09 105 PHE A N 1
ATOM 831 C CA . PHE A 1 105 ? 28.009 -22.005 -16.018 1.00 55.09 105 PHE A CA 1
ATOM 832 C C . PHE A 1 105 ? 28.803 -22.870 -17.013 1.00 55.09 105 PHE A C 1
ATOM 834 O O . PHE A 1 105 ? 28.269 -23.827 -17.563 1.00 55.09 105 PHE A O 1
ATOM 841 N N . VAL A 1 106 ? 30.094 -22.578 -17.215 1.00 55.38 106 VAL A N 1
ATOM 842 C CA . VAL A 1 106 ? 30.947 -23.298 -18.183 1.00 55.38 106 VAL A CA 1
ATOM 843 C C . VAL A 1 106 ? 31.370 -24.684 -17.673 1.00 55.38 106 VAL A C 1
ATOM 845 O O . VAL A 1 106 ? 31.475 -25.619 -18.468 1.00 55.38 106 VAL A O 1
ATOM 848 N N . ILE A 1 107 ? 31.548 -24.854 -16.356 1.00 55.31 107 ILE A N 1
ATOM 849 C CA . ILE A 1 107 ? 31.902 -26.158 -15.760 1.00 55.31 107 ILE A CA 1
ATOM 850 C C . ILE A 1 107 ? 30.737 -27.159 -15.873 1.00 55.31 107 ILE A C 1
ATOM 852 O O . ILE A 1 107 ? 30.979 -28.347 -16.056 1.00 55.31 107 ILE A O 1
ATOM 856 N N . PHE A 1 108 ? 29.482 -26.694 -15.849 1.00 51.28 108 PHE A N 1
ATOM 857 C CA . PHE A 1 108 ? 28.303 -27.559 -15.998 1.00 51.28 108 PHE A CA 1
ATOM 858 C C . PHE A 1 108 ? 28.055 -28.054 -17.434 1.00 51.28 108 PHE A C 1
ATOM 860 O O . PHE A 1 108 ? 27.439 -29.095 -17.596 1.00 51.28 108 PHE A O 1
ATOM 867 N N . PHE A 1 109 ? 28.537 -27.352 -18.468 1.00 49.97 109 PHE A N 1
ATOM 868 C CA . PHE A 1 109 ? 28.323 -27.723 -19.881 1.00 49.97 109 PHE A CA 1
ATOM 869 C C . PHE A 1 109 ? 29.505 -28.460 -20.533 1.00 49.97 109 PHE A C 1
ATOM 871 O O . PHE A 1 109 ? 29.392 -28.878 -21.678 1.00 49.97 109 PHE A O 1
ATOM 878 N N . SER A 1 110 ? 30.641 -28.604 -19.840 1.00 45.31 110 SER A N 1
ATOM 879 C CA . SER A 1 110 ? 31.828 -29.306 -20.370 1.00 45.31 110 SER A CA 1
ATOM 880 C C . SER A 1 110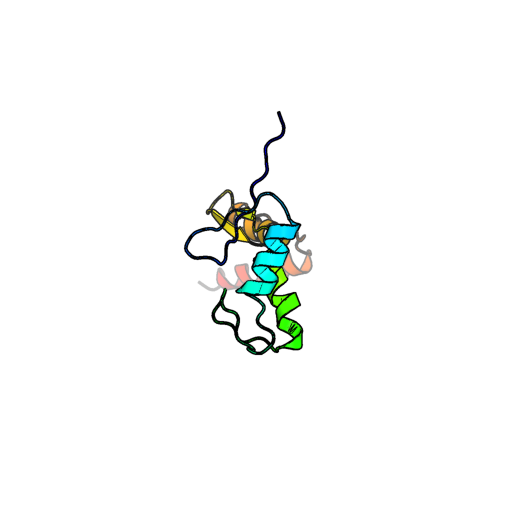 ? 32.019 -30.718 -19.791 1.00 45.31 110 SER A C 1
ATOM 882 O O . SER A 1 110 ? 33.069 -31.316 -20.013 1.00 45.31 110 SER A O 1
ATOM 884 N N . ILE A 1 111 ? 31.054 -31.224 -19.008 1.00 54.00 111 ILE A N 1
ATOM 885 C CA . ILE A 1 111 ? 31.087 -32.561 -18.374 1.00 54.00 111 ILE A CA 1
ATOM 886 C C . ILE A 1 111 ? 29.984 -33.501 -18.932 1.00 54.00 111 ILE A C 1
ATOM 888 O O . ILE A 1 111 ? 29.913 -34.651 -18.512 1.00 54.00 111 ILE A O 1
ATOM 892 N N . ASP A 1 112 ? 29.195 -33.069 -19.924 1.00 46.81 112 ASP A N 1
ATOM 893 C CA . ASP A 1 112 ? 28.322 -33.945 -20.735 1.00 46.81 112 ASP A CA 1
ATOM 894 C C . ASP A 1 112 ? 28.916 -34.182 -22.134 1.00 46.81 112 ASP A C 1
ATOM 896 O O . ASP A 1 112 ? 29.296 -33.183 -22.794 1.00 46.81 112 ASP A O 1
#

Foldseek 3Di:
DDDQPWDWDPQDPVGDTDSDPVVSVVCCCVPQLDLPAQAGSSDRDGHDSVCSVVVVVVSVPDWDAAPPPRDTDDPVVSVVVCCVVVVDDVDDQDPVNVVVVVVVVVVVVVVD